Protein AF-A0A9D0VYD6-F1 (afdb_monomer_lite)

Foldseek 3Di:
DDDDDDPPDDDDDDDDPPPPPQDDPPDDPLLVVLLCCLVPNDPVSVVCLVVVAADEDEAAEPVSVVVSCVPVVVSCSSYDYYQHFYADPSRHFDADPVPRHGDGDDPPDD

pLDDT: mean 79.35, std 17.77, range [39.38, 94.44]

Sequence (110 aa):
MKNRHHTLTISLLLITSIAVAQGVHAGTDASSWQMKRLMQPSRNDLQREQQDRVVIYHGLTDKAVATAMSRHFDRIEHMMFTGTVVTDDNGDAALDPETGEEITEDDGCD

Structure (mmCIF, N/CA/C/O backbone):
data_AF-A0A9D0VYD6-F1
#
_entry.id   AF-A0A9D0VYD6-F1
#
loop_
_atom_site.group_PDB
_atom_site.id
_atom_site.type_symbol
_atom_site.label_atom_id
_atom_site.label_alt_id
_atom_site.label_comp_id
_atom_site.label_asym_id
_atom_site.label_entity_id
_atom_site.label_seq_id
_atom_site.pdbx_PDB_ins_code
_atom_site.Cartn_x
_atom_site.Cartn_y
_atom_site.Cartn_z
_atom_site.occupancy
_atom_site.B_iso_or_equiv
_atom_site.auth_seq_id
_atom_site.auth_comp_id
_atom_site.auth_asym_id
_atom_site.auth_atom_id
_atom_site.pdbx_PDB_model_num
ATOM 1 N N . MET A 1 1 ? 75.373 -7.417 19.705 1.00 39.38 1 MET A N 1
ATOM 2 C CA . MET A 1 1 ? 74.838 -7.418 18.327 1.00 39.38 1 M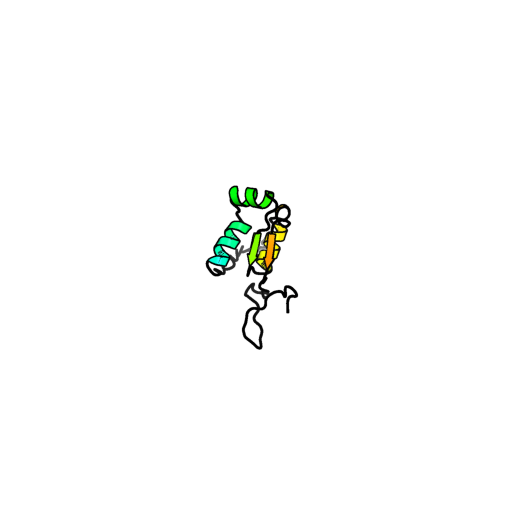ET A CA 1
ATOM 3 C C . MET A 1 1 ? 73.342 -7.168 18.402 1.00 39.38 1 MET A C 1
ATOM 5 O O . MET A 1 1 ? 72.661 -7.788 19.204 1.00 39.38 1 MET A O 1
ATOM 9 N N . LYS A 1 2 ? 72.896 -6.158 17.658 1.00 49.78 2 LYS A N 1
ATOM 10 C CA . LYS A 1 2 ? 71.518 -5.671 17.506 1.00 49.78 2 LYS A CA 1
ATOM 11 C C . LYS A 1 2 ? 70.692 -6.702 16.725 1.00 49.78 2 LYS A C 1
ATOM 13 O O . LYS A 1 2 ? 71.308 -7.372 15.909 1.00 49.78 2 LYS A O 1
ATOM 18 N N . ASN A 1 3 ? 69.380 -6.812 16.992 1.00 44.62 3 ASN A N 1
ATOM 19 C CA . ASN A 1 3 ? 68.270 -7.189 16.076 1.00 44.62 3 ASN A CA 1
ATOM 20 C C . ASN A 1 3 ? 66.972 -7.346 16.910 1.00 44.62 3 ASN A C 1
ATOM 22 O O . ASN A 1 3 ? 66.845 -8.302 17.659 1.00 44.62 3 ASN A O 1
ATOM 26 N N . ARG A 1 4 ? 66.146 -6.303 17.087 1.00 52.38 4 ARG A N 1
ATOM 27 C CA . ARG A 1 4 ? 65.073 -5.757 16.213 1.00 52.38 4 ARG A CA 1
ATOM 28 C C . ARG A 1 4 ? 63.802 -6.633 16.132 1.00 52.38 4 ARG A C 1
ATOM 30 O O . ARG A 1 4 ? 63.774 -7.613 15.410 1.00 52.38 4 ARG A O 1
ATOM 37 N N . HIS 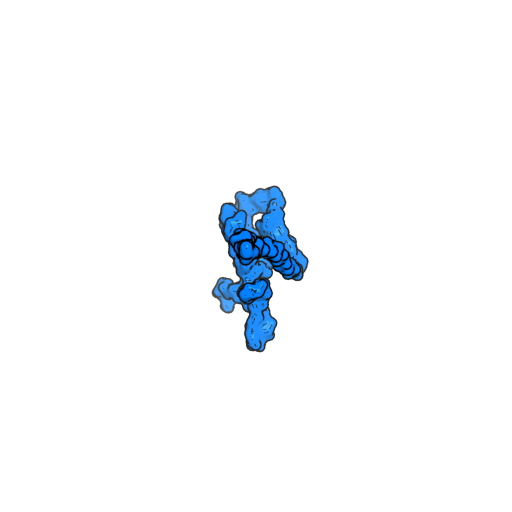A 1 5 ? 62.792 -6.162 16.876 1.00 53.72 5 HIS A N 1
ATOM 38 C CA . HIS A 1 5 ? 61.337 -6.076 16.638 1.00 53.72 5 HIS A CA 1
ATOM 39 C C . HIS A 1 5 ? 60.623 -7.135 15.784 1.00 53.72 5 HIS A C 1
ATOM 41 O O . HIS A 1 5 ? 60.916 -7.236 14.605 1.00 53.72 5 HIS A O 1
ATOM 47 N N . HIS A 1 6 ? 59.529 -7.693 16.322 1.00 49.03 6 HIS A N 1
ATOM 48 C CA . HIS A 1 6 ? 58.213 -7.689 15.663 1.00 49.03 6 HIS A CA 1
ATOM 49 C C . HIS A 1 6 ? 57.091 -7.744 16.712 1.00 49.03 6 HIS A C 1
ATOM 51 O O . HIS A 1 6 ? 56.608 -8.796 17.115 1.00 49.03 6 HIS A O 1
ATOM 57 N N . THR A 1 7 ? 56.696 -6.558 17.171 1.00 48.78 7 THR A N 1
ATOM 58 C CA . THR A 1 7 ? 55.376 -6.291 17.746 1.00 48.78 7 THR A CA 1
ATOM 59 C C . THR A 1 7 ? 54.324 -6.619 16.687 1.00 48.78 7 THR A C 1
ATOM 61 O O . THR A 1 7 ? 54.208 -5.894 15.699 1.00 48.78 7 THR A O 1
ATOM 64 N N . LEU A 1 8 ? 53.605 -7.728 16.864 1.00 46.78 8 LEU A N 1
ATOM 65 C CA . LEU A 1 8 ? 52.502 -8.131 15.997 1.00 46.78 8 LEU A CA 1
ATOM 66 C C . LEU A 1 8 ? 51.310 -7.205 16.285 1.00 46.78 8 LEU A C 1
ATOM 68 O O . LEU A 1 8 ? 50.600 -7.354 17.276 1.00 46.78 8 LEU A O 1
ATOM 72 N N . THR A 1 9 ? 51.163 -6.178 15.458 1.00 52.88 9 THR A N 1
ATOM 73 C CA . THR A 1 9 ? 50.080 -5.194 15.493 1.00 52.88 9 THR A CA 1
ATOM 74 C C . THR A 1 9 ? 48.744 -5.871 15.198 1.00 52.88 9 THR A C 1
ATOM 76 O O . THR A 1 9 ? 48.532 -6.393 14.104 1.00 52.88 9 THR A O 1
ATOM 79 N N . ILE A 1 10 ? 47.860 -5.864 16.194 1.00 56.19 10 ILE A N 1
ATOM 80 C CA . ILE A 1 10 ? 46.470 -6.317 16.115 1.00 56.19 10 ILE A CA 1
ATOM 81 C C . ILE A 1 10 ? 45.723 -5.437 15.107 1.00 56.19 10 ILE A C 1
ATOM 83 O O . ILE A 1 10 ? 45.804 -4.211 15.143 1.00 56.19 10 ILE A O 1
ATOM 87 N N . SER A 1 11 ? 45.053 -6.108 14.175 1.00 52.22 11 SER A N 1
ATOM 88 C CA . SER A 1 11 ? 44.417 -5.542 12.989 1.00 52.22 11 SER A CA 1
ATOM 89 C C . SER A 1 11 ? 43.323 -4.528 13.334 1.00 52.22 11 SER A C 1
ATOM 91 O O . SER A 1 11 ? 42.378 -4.830 14.058 1.00 52.22 11 SER A O 1
ATOM 93 N N . LEU A 1 12 ? 43.457 -3.332 12.762 1.00 50.56 12 LEU A N 1
ATOM 94 C CA . LEU A 1 12 ? 42.447 -2.282 12.696 1.00 50.56 12 LEU A CA 1
ATOM 95 C C . LEU A 1 12 ? 41.384 -2.691 11.662 1.00 50.56 12 LEU A C 1
ATOM 97 O O . LEU A 1 12 ? 41.633 -2.608 10.461 1.00 50.56 12 LEU A O 1
ATOM 101 N N . LEU A 1 13 ? 40.216 -3.148 12.116 1.00 52.91 13 LEU A N 1
ATOM 102 C CA . LEU A 1 13 ? 39.062 -3.422 11.255 1.00 52.91 13 LEU A CA 1
ATOM 103 C C . LEU A 1 13 ? 38.124 -2.208 11.279 1.00 52.91 13 LEU A C 1
ATOM 105 O O . LEU A 1 13 ? 37.390 -1.982 12.239 1.00 52.91 13 LEU A O 1
ATOM 109 N N . LEU A 1 14 ? 38.204 -1.406 10.211 1.00 55.16 14 LEU A N 1
ATOM 110 C CA . LEU A 1 14 ? 37.201 -0.413 9.839 1.00 55.16 14 LEU A CA 1
ATOM 111 C C . LEU A 1 14 ? 35.871 -1.123 9.567 1.00 55.16 14 LEU A C 1
ATOM 113 O O . LEU A 1 14 ? 35.802 -1.965 8.675 1.00 55.16 14 LEU A O 1
ATOM 117 N N . ILE A 1 15 ? 34.806 -0.718 10.257 1.00 62.94 15 ILE A N 1
ATOM 118 C CA . ILE A 1 15 ? 33.440 -0.927 9.774 1.00 62.94 15 ILE A CA 1
ATOM 119 C C . ILE A 1 15 ? 32.778 0.447 9.709 1.00 62.94 15 ILE A C 1
ATOM 121 O O . ILE A 1 15 ? 32.323 1.008 10.702 1.00 62.94 15 ILE A O 1
ATOM 125 N N . THR A 1 16 ? 32.814 1.018 8.511 1.00 54.38 16 THR A N 1
ATOM 126 C CA . THR A 1 16 ? 32.056 2.194 8.090 1.00 54.38 16 THR A CA 1
ATOM 127 C C . THR A 1 16 ? 30.573 1.841 8.006 1.00 54.38 16 THR A C 1
ATOM 129 O O . THR A 1 16 ? 30.162 1.107 7.109 1.00 54.38 16 THR A O 1
ATOM 132 N N . SER A 1 17 ? 29.762 2.385 8.912 1.00 57.84 17 SER A N 1
ATOM 133 C CA . SER A 1 17 ? 28.300 2.345 8.815 1.00 57.84 17 SER A CA 1
ATOM 134 C C . SER A 1 17 ? 27.825 3.363 7.775 1.00 57.84 17 SER A C 1
ATOM 136 O O . SER A 1 17 ? 27.597 4.527 8.100 1.00 57.84 17 SER A O 1
ATOM 138 N N . ILE A 1 18 ? 27.689 2.946 6.515 1.00 63.09 18 ILE A N 1
ATOM 139 C CA . ILE A 1 18 ? 26.939 3.721 5.520 1.00 63.09 18 ILE A CA 1
ATOM 140 C C . ILE A 1 18 ? 25.458 3.439 5.779 1.00 63.09 18 ILE A C 1
ATOM 142 O O . ILE A 1 18 ? 24.933 2.400 5.388 1.00 63.09 18 ILE A O 1
ATOM 146 N N . ALA A 1 19 ? 24.787 4.354 6.476 1.00 59.38 19 ALA A N 1
ATOM 147 C CA . ALA A 1 19 ? 23.334 4.394 6.488 1.00 59.38 19 ALA A CA 1
ATOM 148 C C . ALA A 1 19 ? 22.874 4.907 5.116 1.00 59.38 19 ALA A C 1
ATOM 150 O O . ALA A 1 19 ? 22.929 6.106 4.845 1.00 59.38 19 ALA A O 1
ATOM 151 N N . VAL A 1 20 ? 22.468 3.998 4.231 1.00 60.19 20 VAL A N 1
ATOM 152 C CA . VAL A 1 20 ? 21.740 4.366 3.014 1.00 60.19 20 VAL A CA 1
ATOM 153 C C . VAL A 1 20 ? 20.339 4.798 3.447 1.00 60.19 20 VAL A C 1
ATOM 155 O O . VAL A 1 20 ? 19.504 3.968 3.794 1.00 60.19 20 VAL A O 1
ATOM 158 N N . ALA A 1 21 ? 20.088 6.106 3.460 1.00 55.59 21 ALA A N 1
ATOM 159 C CA . ALA A 1 21 ? 18.732 6.637 3.467 1.00 55.59 21 ALA A CA 1
ATOM 160 C C . ALA A 1 21 ? 18.204 6.536 2.030 1.00 55.59 21 ALA A C 1
ATOM 162 O O . ALA A 1 21 ? 18.595 7.320 1.167 1.00 55.59 21 ALA A O 1
ATOM 163 N N . GLN A 1 22 ? 17.392 5.516 1.757 1.00 58.47 22 GLN A N 1
ATOM 164 C CA . GLN A 1 22 ? 16.746 5.343 0.457 1.00 58.47 22 GLN A CA 1
ATOM 165 C C . GLN A 1 22 ? 15.684 6.432 0.258 1.00 58.47 22 GLN A C 1
ATOM 167 O O . GLN A 1 22 ? 15.010 6.843 1.207 1.00 58.47 22 GLN A O 1
ATOM 172 N N . GLY A 1 23 ? 15.615 6.942 -0.973 1.00 48.50 23 GLY A N 1
ATOM 173 C CA . GLY A 1 23 ? 14.828 8.101 -1.368 1.00 48.50 23 GLY A CA 1
ATOM 174 C C . GLY A 1 23 ? 13.334 7.924 -1.124 1.00 48.50 23 GLY A C 1
ATOM 175 O O . GLY A 1 23 ? 12.746 6.882 -1.395 1.00 48.50 23 GLY A O 1
ATOM 176 N N . VAL A 1 24 ? 12.711 8.982 -0.617 1.00 48.09 24 VAL A N 1
ATOM 177 C CA . VAL A 1 24 ? 11.256 9.116 -0.570 1.00 48.09 24 VAL A CA 1
ATOM 178 C C . VAL A 1 24 ? 10.784 9.419 -1.990 1.00 48.09 24 VAL A C 1
ATOM 180 O O . VAL A 1 24 ? 10.910 10.551 -2.455 1.00 48.09 24 VAL A O 1
ATOM 183 N N . HIS A 1 25 ? 10.251 8.414 -2.684 1.00 51.50 25 HIS A N 1
ATOM 184 C CA . HIS A 1 25 ? 9.451 8.641 -3.884 1.00 51.50 25 HIS A CA 1
ATOM 185 C C . H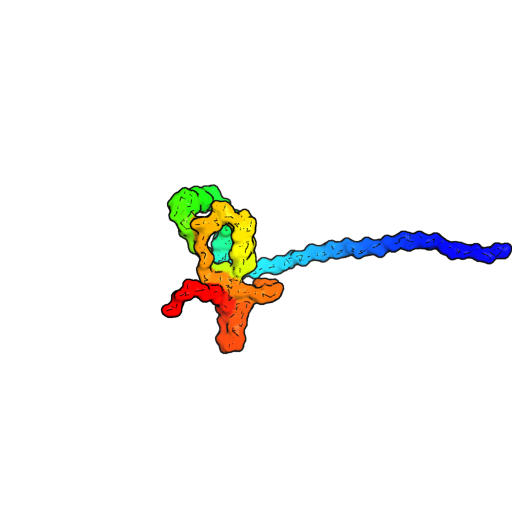IS A 1 25 ? 8.143 9.293 -3.437 1.00 51.50 25 HIS A C 1
ATOM 187 O O . HIS A 1 25 ? 7.267 8.654 -2.853 1.00 51.50 25 HIS A O 1
ATOM 193 N N . ALA A 1 26 ? 8.051 10.608 -3.630 1.00 46.09 26 ALA A N 1
ATOM 194 C CA . ALA A 1 26 ? 6.835 11.368 -3.400 1.00 46.09 26 ALA A CA 1
ATOM 195 C C . ALA A 1 26 ? 5.821 11.007 -4.494 1.00 46.09 26 ALA A C 1
ATOM 197 O O . ALA A 1 26 ? 5.720 11.685 -5.514 1.00 46.09 26 ALA A O 1
ATOM 198 N N . GLY A 1 27 ? 5.097 9.905 -4.288 1.00 45.94 27 GLY A N 1
ATOM 199 C CA . GLY A 1 27 ? 3.885 9.613 -5.042 1.00 45.94 27 GLY A CA 1
ATOM 200 C C . GLY A 1 27 ? 2.890 10.769 -4.906 1.00 45.94 27 GLY A C 1
ATOM 201 O O . GLY A 1 27 ? 2.900 11.487 -3.903 1.00 45.94 27 GLY A O 1
ATOM 202 N N . THR A 1 28 ? 2.056 10.943 -5.931 1.00 53.47 28 THR A N 1
ATOM 203 C CA . THR A 1 28 ? 0.984 11.947 -6.040 1.00 53.47 28 THR A CA 1
ATOM 204 C C . THR A 1 28 ? 0.239 12.175 -4.715 1.00 53.47 28 THR A C 1
ATOM 206 O O . THR A 1 28 ? 0.127 11.274 -3.883 1.00 53.47 28 THR A O 1
ATOM 209 N N . ASP A 1 29 ? -0.306 13.377 -4.491 1.00 57.47 29 ASP A N 1
ATOM 210 C CA . ASP A 1 29 ? -0.938 13.761 -3.213 1.00 57.47 29 ASP A CA 1
ATOM 211 C C . ASP A 1 29 ? -1.957 12.725 -2.691 1.00 57.47 29 ASP A C 1
ATOM 213 O O . ASP A 1 29 ? -2.078 12.531 -1.477 1.00 57.47 29 ASP A O 1
ATOM 217 N N . ALA A 1 30 ? -2.635 12.004 -3.594 1.00 59.56 30 ALA A N 1
ATOM 218 C CA . ALA A 1 30 ? -3.513 10.878 -3.282 1.00 59.56 30 ALA A CA 1
ATOM 219 C C . ALA A 1 30 ? -2.780 9.693 -2.620 1.00 59.56 30 ALA A C 1
ATOM 221 O O . ALA A 1 30 ? -3.210 9.195 -1.579 1.00 59.56 30 ALA A O 1
ATOM 222 N N . SER A 1 31 ? -1.646 9.261 -3.166 1.00 67.06 31 SER A N 1
ATOM 223 C CA . SER A 1 31 ? -0.789 8.240 -2.554 1.00 67.06 31 SER A CA 1
ATOM 224 C C . SER A 1 31 ? -0.225 8.713 -1.211 1.00 67.06 31 SER A C 1
ATOM 226 O O . SER A 1 31 ? -0.113 7.918 -0.278 1.00 67.06 31 SER A O 1
ATOM 228 N N . SER A 1 32 ? 0.043 10.014 -1.051 1.00 79.50 32 SER A N 1
ATOM 229 C CA . SER A 1 32 ? 0.624 10.562 0.183 1.00 79.50 32 SER A CA 1
ATOM 230 C C . SER A 1 32 ? -0.293 10.423 1.413 1.00 79.50 32 SER A C 1
ATOM 232 O O . SER A 1 32 ? 0.149 9.978 2.479 1.00 79.50 32 SER A O 1
ATOM 234 N N . TRP A 1 33 ? -1.590 10.745 1.292 1.00 86.81 33 TRP A N 1
ATOM 235 C CA . TRP A 1 33 ? -2.521 10.641 2.422 1.00 86.81 33 TRP A CA 1
ATOM 236 C C . TRP A 1 33 ? -2.911 9.188 2.696 1.00 86.81 33 TRP A C 1
ATOM 238 O O . TRP A 1 33 ? -3.049 8.809 3.863 1.00 86.81 33 TRP A O 1
ATOM 248 N N . GLN A 1 34 ? -3.045 8.377 1.637 1.00 92.31 34 GLN A N 1
ATOM 249 C CA . GLN A 1 34 ? -3.286 6.940 1.738 1.00 92.31 34 GLN A CA 1
ATOM 250 C C . GLN A 1 34 ? -2.154 6.284 2.531 1.00 92.31 34 GLN A C 1
ATOM 252 O O . GLN A 1 34 ? -2.408 5.612 3.530 1.00 92.31 34 GLN A O 1
ATOM 257 N N . MET A 1 35 ? -0.904 6.582 2.169 1.00 89.75 35 MET A N 1
ATOM 258 C CA . MET A 1 35 ? 0.279 6.073 2.856 1.00 89.75 35 MET A CA 1
ATOM 259 C C . MET A 1 35 ? 0.331 6.516 4.318 1.00 89.75 35 MET A C 1
ATOM 261 O O . MET A 1 35 ? 0.565 5.704 5.214 1.00 89.75 35 MET A O 1
ATOM 265 N N . LYS A 1 36 ? 0.047 7.798 4.585 1.00 91.94 36 LYS A N 1
ATOM 266 C CA . LYS A 1 36 ? -0.015 8.320 5.954 1.00 91.94 36 LYS A CA 1
ATOM 267 C C . LYS A 1 36 ? -1.046 7.568 6.793 1.00 91.94 36 LYS A C 1
ATOM 269 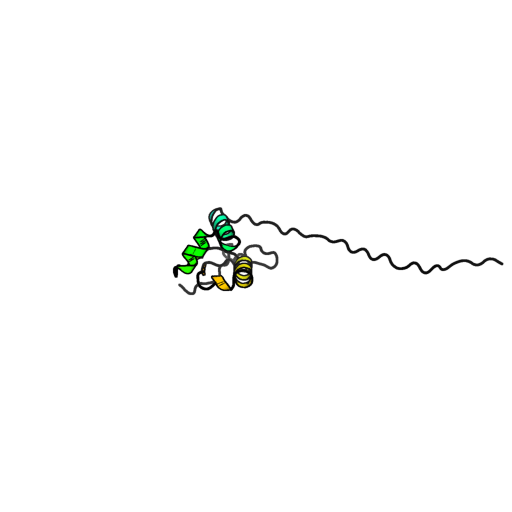O O . LYS A 1 36 ? -0.720 7.154 7.900 1.00 91.94 36 LYS A O 1
ATOM 274 N N . ARG A 1 37 ? -2.266 7.371 6.284 1.00 92.12 37 ARG A N 1
ATOM 275 C CA . ARG A 1 37 ? -3.308 6.611 6.991 1.00 92.12 37 ARG A CA 1
ATOM 276 C C . ARG A 1 37 ? -2.894 5.156 7.200 1.00 92.12 37 ARG A C 1
ATOM 278 O O . ARG A 1 37 ? -3.129 4.615 8.274 1.00 92.12 37 ARG A O 1
ATOM 285 N N . LEU A 1 38 ? -2.333 4.518 6.174 1.00 91.56 38 LEU A N 1
ATOM 286 C CA . LEU A 1 38 ? -1.942 3.112 6.220 1.00 91.56 38 LEU A CA 1
ATOM 287 C C . LEU A 1 38 ? -0.911 2.874 7.326 1.00 91.56 38 LEU A C 1
ATOM 289 O O . LEU A 1 38 ? -1.142 2.035 8.196 1.00 91.56 38 LEU A O 1
ATOM 293 N N . MET A 1 39 ? 0.153 3.684 7.335 1.00 90.56 39 MET A N 1
ATOM 294 C CA . MET A 1 39 ? 1.306 3.531 8.228 1.00 90.56 39 MET A CA 1
ATOM 295 C C . MET A 1 39 ? 1.110 4.162 9.613 1.00 90.56 39 MET A C 1
ATOM 297 O O . MET A 1 39 ? 1.738 3.740 10.584 1.00 90.56 39 MET A O 1
ATOM 301 N N . GLN A 1 40 ? 0.282 5.204 9.716 1.00 92.06 40 GLN A N 1
ATOM 302 C CA . GLN A 1 40 ? 0.021 5.959 10.947 1.00 92.06 40 GLN A CA 1
ATOM 303 C C . GLN A 1 40 ? -1.467 6.350 11.030 1.00 92.06 40 GLN A C 1
ATOM 305 O O . GLN A 1 40 ? -1.812 7.532 10.911 1.00 92.06 40 GLN A O 1
ATOM 310 N N . PRO A 1 41 ? -2.373 5.375 11.223 1.00 92.19 41 PRO A N 1
ATOM 311 C CA . PRO A 1 41 ? -3.801 5.652 11.301 1.00 92.19 41 PRO A CA 1
ATOM 312 C C . PRO A 1 41 ? -4.123 6.522 12.517 1.00 92.19 41 PRO A C 1
ATOM 314 O O . PRO A 1 41 ? -3.546 6.376 13.598 1.00 92.19 41 PRO A O 1
ATOM 317 N N . SER A 1 42 ? -5.094 7.421 12.368 1.00 93.38 42 SER A N 1
ATOM 318 C CA . SER A 1 42 ? -5.668 8.110 13.519 1.00 93.38 42 SER A CA 1
ATOM 319 C C . SER A 1 42 ? -6.597 7.177 14.302 1.00 93.38 42 SER A C 1
ATOM 321 O O . SER A 1 42 ? -7.080 6.168 13.790 1.00 93.38 42 SER A O 1
ATOM 323 N N . ARG A 1 43 ? -6.946 7.556 15.538 1.00 93.56 43 ARG A N 1
ATOM 324 C CA . ARG A 1 43 ? -7.964 6.824 16.316 1.00 93.56 43 ARG A CA 1
ATOM 325 C C . ARG A 1 43 ? -9.312 6.717 15.594 1.00 93.56 43 ARG A C 1
ATOM 327 O O . ARG A 1 43 ? -10.001 5.720 15.754 1.00 93.56 43 ARG A O 1
ATOM 334 N N . ASN A 1 44 ? -9.677 7.728 14.806 1.00 92.31 44 ASN A N 1
ATOM 335 C CA . ASN A 1 44 ? -10.917 7.715 14.029 1.00 92.31 44 ASN A CA 1
ATOM 336 C C . ASN A 1 44 ? -10.828 6.725 12.856 1.00 92.31 44 ASN A C 1
ATOM 338 O O . ASN A 1 44 ? -11.787 6.010 12.595 1.00 92.31 44 ASN A O 1
ATOM 342 N N . ASP A 1 45 ? -9.670 6.633 12.194 1.00 92.44 45 ASP A N 1
ATOM 343 C CA . ASP A 1 45 ? -9.461 5.644 11.129 1.00 92.44 45 ASP A CA 1
ATOM 344 C C . ASP A 1 45 ? -9.616 4.219 11.678 1.00 92.44 45 ASP A C 1
ATOM 346 O O . ASP A 1 45 ? -10.408 3.450 11.143 1.00 92.44 45 ASP A O 1
ATOM 350 N N . LEU A 1 46 ? -8.982 3.922 12.819 1.00 91.94 46 LEU A N 1
ATOM 351 C CA . LEU A 1 46 ? -9.103 2.621 13.491 1.00 91.94 46 LEU A CA 1
ATOM 352 C C . LEU A 1 46 ? -10.543 2.303 13.912 1.00 91.94 46 LEU A C 1
ATOM 354 O O . LEU A 1 46 ? -11.020 1.191 13.716 1.00 91.94 46 LEU A O 1
ATOM 358 N N . GLN A 1 47 ? -11.261 3.281 14.472 1.00 92.12 47 GLN A N 1
ATOM 359 C CA . GLN A 1 47 ? -12.659 3.086 14.859 1.00 92.12 47 GLN A CA 1
ATOM 360 C C . GLN A 1 47 ? -13.547 2.791 13.644 1.00 92.12 47 GLN A C 1
ATOM 362 O O . GLN A 1 47 ? -14.499 2.025 13.750 1.00 92.12 47 GLN A O 1
ATOM 367 N N . ARG A 1 48 ? -13.253 3.403 12.494 1.00 89.38 48 ARG A N 1
ATOM 368 C CA . ARG A 1 48 ? -13.987 3.162 11.251 1.00 89.38 48 ARG A CA 1
ATOM 369 C C . ARG A 1 48 ? -13.690 1.791 10.659 1.00 89.38 48 ARG A C 1
ATOM 371 O O . ARG A 1 48 ? -14.615 1.198 10.122 1.00 89.38 48 ARG A O 1
ATOM 378 N N . GLU A 1 49 ? -12.449 1.318 10.746 1.00 89.75 49 GLU A N 1
ATOM 379 C CA . GLU A 1 49 ? -12.052 -0.036 10.326 1.00 89.75 49 GLU A CA 1
ATOM 380 C C . GLU A 1 49 ? -12.837 -1.097 11.124 1.00 89.75 49 GLU A C 1
ATOM 382 O O . GLU A 1 49 ? -13.485 -1.949 10.529 1.00 89.75 49 GLU A O 1
ATOM 387 N N . GLN A 1 50 ? -12.927 -0.940 12.452 1.00 87.00 50 GLN A N 1
ATOM 388 C CA . GLN A 1 50 ? -13.660 -1.842 13.364 1.00 87.00 50 GLN A CA 1
ATOM 389 C C . GLN A 1 50 ? -15.187 -1.887 13.162 1.00 87.00 50 GLN A C 1
ATOM 391 O O . GLN A 1 50 ? -15.870 -2.689 13.793 1.00 87.00 50 GLN A O 1
ATOM 396 N N . GLN A 1 51 ? -15.747 -1.003 12.337 1.00 89.25 51 GLN A N 1
ATOM 397 C CA . GLN A 1 51 ? -17.177 -0.967 12.009 1.00 89.25 51 GLN A CA 1
ATOM 398 C C . GLN A 1 51 ? -17.482 -1.747 10.719 1.00 89.25 51 GLN A C 1
ATOM 400 O O . GLN A 1 51 ? -18.357 -1.340 9.954 1.00 89.25 51 GLN A O 1
ATOM 405 N N . ASP A 1 52 ? -16.724 -2.816 10.456 1.00 79.44 52 ASP A N 1
ATOM 406 C CA . ASP A 1 52 ? -16.796 -3.651 9.248 1.00 79.44 52 ASP A CA 1
ATOM 407 C C . ASP A 1 52 ? -16.653 -2.853 7.938 1.00 79.44 52 ASP A C 1
ATOM 409 O O . ASP A 1 52 ? -17.226 -3.198 6.901 1.00 79.44 52 ASP A O 1
ATOM 413 N N . ARG A 1 53 ? -15.895 -1.746 7.959 1.00 88.31 53 ARG A N 1
ATOM 414 C CA . ARG A 1 53 ? -15.651 -0.938 6.755 1.00 88.31 53 ARG A CA 1
ATOM 415 C C . ARG A 1 53 ? -14.304 -1.284 6.148 1.00 88.31 53 ARG A C 1
ATOM 417 O O . ARG A 1 53 ? -13.267 -1.017 6.746 1.00 88.31 53 ARG A O 1
ATOM 424 N N . VAL A 1 54 ? -14.337 -1.740 4.901 1.00 90.38 54 VAL A N 1
ATOM 425 C CA . VAL A 1 54 ? -13.134 -1.906 4.084 1.00 90.38 54 VAL A CA 1
ATOM 426 C C . VAL A 1 54 ? -12.664 -0.546 3.561 1.00 90.38 54 VAL A C 1
ATOM 428 O O . VAL A 1 54 ? -13.453 0.249 3.039 1.00 90.38 54 VAL A O 1
ATOM 431 N N . VAL A 1 55 ? -11.371 -0.267 3.706 1.00 91.56 55 VAL A N 1
ATOM 432 C CA . VAL A 1 55 ? -10.696 0.883 3.098 1.00 91.56 55 VAL A CA 1
ATOM 433 C C . VAL A 1 55 ? -9.947 0.411 1.859 1.00 91.56 55 VAL A C 1
ATOM 435 O O . VAL A 1 55 ? -9.119 -0.493 1.940 1.00 91.56 55 VAL A O 1
ATOM 438 N N . ILE A 1 56 ? -10.227 1.044 0.721 1.00 91.12 56 ILE A N 1
ATOM 439 C CA . ILE A 1 56 ? -9.526 0.771 -0.534 1.00 91.12 56 ILE A CA 1
ATOM 440 C C . ILE A 1 56 ? -8.298 1.672 -0.611 1.00 91.12 56 ILE A C 1
ATOM 442 O O . ILE A 1 56 ? -8.405 2.896 -0.507 1.00 91.12 56 ILE A O 1
ATOM 446 N N . TYR A 1 57 ? -7.149 1.039 -0.793 1.00 92.06 57 TYR A N 1
ATOM 447 C CA . TYR A 1 57 ? -5.879 1.655 -1.112 1.00 92.06 57 TYR A CA 1
ATOM 448 C C . TYR A 1 57 ? -5.567 1.359 -2.577 1.00 92.06 57 TYR A C 1
ATOM 450 O O . TYR A 1 57 ? -5.514 0.198 -2.979 1.00 92.06 57 TYR A O 1
ATOM 458 N N . HIS A 1 58 ? -5.389 2.406 -3.375 1.00 91.94 58 HIS A N 1
ATOM 459 C CA . HIS A 1 58 ? -5.154 2.280 -4.811 1.00 91.94 58 HIS A CA 1
ATOM 460 C C . HIS A 1 58 ? -3.783 2.827 -5.208 1.00 91.94 58 HIS A C 1
ATOM 462 O O . HIS A 1 58 ? -3.368 3.864 -4.675 1.00 91.94 58 HIS A O 1
ATOM 468 N N . GLY A 1 59 ? -3.110 2.153 -6.147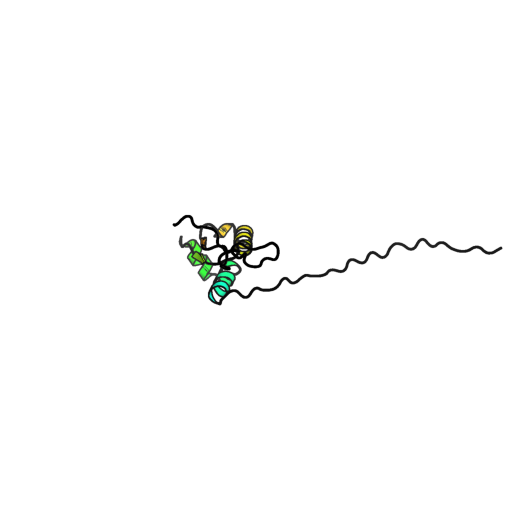 1.00 91.44 59 GLY A N 1
ATOM 469 C CA . GLY A 1 59 ? -1.847 2.622 -6.725 1.00 91.44 59 GLY A CA 1
ATOM 470 C C . GLY A 1 59 ? -0.675 2.586 -5.743 1.00 91.44 59 GLY A C 1
ATOM 471 O O . GLY A 1 59 ? 0.223 3.425 -5.809 1.00 91.44 59 GLY A O 1
ATOM 472 N N . LEU A 1 60 ? -0.715 1.686 -4.756 1.00 92.06 60 LEU A N 1
ATOM 473 C CA . LEU A 1 60 ? 0.422 1.470 -3.862 1.00 92.06 60 LEU A CA 1
ATOM 474 C C . LEU A 1 60 ? 1.421 0.528 -4.522 1.00 92.06 60 LEU A C 1
ATOM 476 O O . LEU A 1 60 ? 1.020 -0.394 -5.221 1.00 92.06 60 LEU A O 1
ATOM 480 N N . THR A 1 61 ? 2.710 0.716 -4.252 1.00 93.50 61 THR A N 1
ATOM 481 C CA . THR A 1 61 ? 3.722 -0.240 -4.706 1.00 93.50 61 THR A CA 1
ATOM 482 C C . THR A 1 61 ? 3.601 -1.567 -3.964 1.00 93.50 61 THR A C 1
ATOM 484 O O . THR A 1 61 ? 3.253 -1.596 -2.779 1.00 93.50 61 THR A O 1
ATOM 487 N N . ASP A 1 62 ? 3.966 -2.658 -4.624 1.00 93.88 62 ASP A N 1
ATOM 488 C CA . ASP A 1 62 ? 4.113 -3.994 -4.034 1.00 93.88 62 ASP A CA 1
ATOM 489 C C . ASP A 1 62 ? 4.924 -3.987 -2.716 1.00 93.88 62 ASP A C 1
ATOM 491 O O . ASP A 1 62 ? 4.518 -4.579 -1.712 1.00 93.88 62 ASP A O 1
ATOM 495 N N . LYS A 1 63 ? 6.016 -3.216 -2.646 1.00 92.50 63 LYS A N 1
ATOM 496 C CA . LYS A 1 63 ? 6.846 -3.023 -1.446 1.00 92.50 63 LYS A CA 1
ATOM 497 C C . LYS A 1 63 ? 6.069 -2.344 -0.317 1.00 92.50 63 LYS A C 1
ATOM 499 O O . LYS A 1 63 ? 6.219 -2.714 0.855 1.00 92.50 63 LYS A O 1
ATOM 504 N N . ALA A 1 64 ? 5.227 -1.361 -0.636 1.00 91.31 64 ALA A N 1
ATOM 505 C CA . ALA A 1 64 ? 4.373 -0.706 0.349 1.00 91.31 64 ALA A CA 1
ATOM 506 C C . ALA A 1 64 ? 3.260 -1.637 0.852 1.00 91.31 64 ALA A C 1
ATOM 508 O O . ALA A 1 64 ? 3.010 -1.676 2.060 1.00 91.31 64 ALA A O 1
ATOM 509 N N . VAL A 1 65 ? 2.649 -2.423 -0.041 1.00 92.38 65 VAL A N 1
ATOM 510 C CA . VAL A 1 65 ? 1.660 -3.452 0.315 1.00 92.38 65 VAL A CA 1
ATOM 511 C C . VAL A 1 65 ? 2.290 -4.495 1.239 1.00 92.38 65 VAL A C 1
ATOM 513 O O . VAL A 1 65 ? 1.790 -4.713 2.341 1.00 92.38 65 VAL A O 1
ATOM 516 N N . ALA A 1 66 ? 3.449 -5.056 0.886 1.00 92.81 66 ALA A N 1
ATOM 517 C CA . ALA A 1 66 ? 4.170 -6.022 1.721 1.00 92.81 66 ALA A CA 1
ATOM 518 C C . ALA A 1 66 ? 4.544 -5.446 3.103 1.00 92.81 66 ALA A C 1
ATOM 520 O O . ALA A 1 66 ? 4.441 -6.110 4.143 1.00 92.81 66 ALA A O 1
ATOM 521 N N . THR A 1 67 ? 4.932 -4.169 3.144 1.00 91.81 67 THR A N 1
ATOM 522 C CA . THR A 1 67 ? 5.192 -3.457 4.402 1.00 91.81 67 THR A CA 1
ATOM 523 C C . THR A 1 67 ? 3.923 -3.338 5.249 1.00 91.81 67 THR A C 1
ATOM 525 O O . THR A 1 67 ? 3.971 -3.560 6.459 1.00 91.81 67 THR A O 1
ATOM 528 N N . ALA A 1 68 ? 2.777 -3.034 4.640 1.00 91.44 68 ALA A N 1
ATOM 529 C CA . ALA A 1 68 ? 1.503 -2.991 5.346 1.00 91.44 68 ALA A CA 1
ATOM 530 C C . ALA A 1 68 ? 1.079 -4.373 5.861 1.00 91.44 68 ALA A C 1
ATOM 532 O O . ALA A 1 68 ? 0.706 -4.485 7.027 1.00 91.44 68 ALA A O 1
ATOM 533 N N . MET A 1 69 ? 1.225 -5.427 5.050 1.00 91.50 69 MET A N 1
ATOM 534 C CA . MET A 1 69 ? 0.927 -6.807 5.452 1.00 91.50 69 MET A CA 1
ATOM 535 C C . MET A 1 69 ? 1.747 -7.252 6.666 1.00 91.50 69 MET A C 1
ATOM 537 O O . MET A 1 69 ? 1.216 -7.886 7.575 1.00 91.50 69 MET A O 1
ATOM 541 N N . SER A 1 70 ? 3.030 -6.889 6.713 1.00 92.75 70 SER A N 1
ATOM 542 C CA . SER A 1 70 ? 3.911 -7.256 7.829 1.00 92.75 70 SER A CA 1
ATOM 543 C C . SER A 1 70 ? 3.687 -6.414 9.089 1.00 92.75 70 SER A C 1
ATOM 545 O O . SER A 1 70 ? 3.760 -6.938 10.198 1.00 92.75 70 SER A O 1
ATOM 547 N N . ARG A 1 71 ? 3.425 -5.107 8.950 1.00 91.44 71 ARG A N 1
ATOM 548 C CA . ARG A 1 71 ? 3.315 -4.176 10.091 1.00 91.44 71 ARG A CA 1
ATOM 549 C C . ARG A 1 71 ? 1.910 -4.040 10.661 1.00 91.44 71 ARG A C 1
ATOM 551 O O . ARG A 1 71 ? 1.760 -3.633 11.813 1.00 91.44 71 ARG A O 1
ATOM 558 N N . HIS A 1 72 ? 0.894 -4.324 9.859 1.00 90.25 72 HIS A N 1
ATOM 559 C CA . HIS A 1 72 ? -0.510 -4.099 10.186 1.00 90.25 72 HIS A CA 1
ATOM 560 C C . HIS A 1 72 ? -1.342 -5.361 9.959 1.00 90.25 72 HIS A C 1
ATOM 562 O O . HIS A 1 72 ? -2.480 -5.273 9.508 1.00 90.25 72 HIS A O 1
ATOM 568 N N . PHE A 1 73 ? -0.775 -6.522 10.300 1.00 88.81 73 PHE A N 1
ATOM 569 C CA . PHE A 1 73 ? -1.412 -7.828 10.132 1.00 88.81 73 PHE A CA 1
ATOM 570 C C . PHE A 1 73 ? -2.845 -7.862 10.692 1.00 88.81 73 PHE A C 1
ATOM 572 O O . PHE A 1 73 ? -3.771 -8.217 9.972 1.00 88.81 73 PHE A O 1
ATOM 579 N N . ASP A 1 74 ? -3.049 -7.361 11.915 1.00 90.00 74 ASP A N 1
ATOM 580 C CA . ASP A 1 74 ? -4.362 -7.334 12.585 1.00 90.00 74 ASP A CA 1
ATOM 581 C C . ASP A 1 74 ? -5.390 -6.391 11.934 1.00 90.00 74 ASP A C 1
ATOM 583 O O . ASP A 1 74 ? -6.543 -6.357 12.343 1.00 90.00 74 ASP A O 1
ATOM 587 N N . ARG A 1 75 ? -4.981 -5.570 10.961 1.00 92.25 75 ARG A N 1
ATOM 588 C CA . ARG A 1 75 ? -5.860 -4.614 10.268 1.00 92.25 75 ARG A CA 1
ATOM 589 C C . ARG A 1 75 ? -6.128 -5.005 8.820 1.00 92.25 75 ARG A C 1
ATOM 591 O O . ARG A 1 75 ? -6.956 -4.366 8.175 1.00 92.25 75 ARG A O 1
ATOM 598 N N . ILE A 1 76 ? -5.424 -6.011 8.295 1.00 90.31 76 ILE A N 1
ATOM 599 C CA . ILE A 1 76 ? -5.431 -6.327 6.863 1.00 90.31 76 ILE A CA 1
ATOM 600 C C . ILE A 1 76 ? -6.822 -6.747 6.371 1.00 90.31 76 ILE A C 1
ATOM 602 O O . ILE A 1 76 ? -7.173 -6.474 5.231 1.00 90.31 76 ILE A O 1
ATOM 606 N N . GLU A 1 77 ? -7.643 -7.336 7.246 1.00 90.31 77 GLU A N 1
ATOM 607 C CA . GLU A 1 77 ? -9.018 -7.753 6.938 1.00 90.31 77 GLU A CA 1
ATOM 608 C C . GLU A 1 77 ? -9.958 -6.584 6.606 1.00 90.31 77 GLU A C 1
ATOM 610 O O . GLU A 1 77 ? -10.986 -6.767 5.957 1.00 90.31 77 GLU A O 1
ATOM 615 N N . HIS A 1 78 ? -9.590 -5.365 7.004 1.00 93.62 78 HIS A N 1
ATOM 616 C CA . HIS A 1 78 ? -10.332 -4.142 6.708 1.00 93.62 78 HIS A CA 1
ATOM 617 C C . HIS A 1 78 ? -9.687 -3.327 5.578 1.00 93.62 78 HIS A C 1
ATOM 619 O O . HIS A 1 78 ? -10.029 -2.159 5.376 1.00 93.62 78 HIS A O 1
ATOM 625 N N . MET A 1 79 ? -8.744 -3.911 4.837 1.00 92.56 79 MET A N 1
ATOM 626 C CA . MET A 1 79 ? -8.008 -3.247 3.765 1.00 92.56 79 MET A CA 1
ATOM 627 C C . MET A 1 79 ? -8.173 -4.000 2.451 1.00 92.56 79 MET A C 1
ATOM 629 O O . MET A 1 79 ? -8.119 -5.224 2.404 1.00 92.56 79 MET A O 1
ATOM 633 N N . MET A 1 80 ? -8.329 -3.248 1.369 1.00 92.12 80 MET A N 1
ATOM 634 C CA . MET A 1 80 ? -8.271 -3.771 0.010 1.00 92.12 80 MET A CA 1
ATOM 635 C C . MET A 1 80 ? -7.227 -2.980 -0.767 1.00 92.12 80 MET A C 1
ATOM 637 O O . MET A 1 80 ? -7.281 -1.751 -0.788 1.00 92.12 80 MET A O 1
ATOM 641 N N . PHE A 1 81 ? -6.283 -3.680 -1.386 1.00 92.50 81 PHE A N 1
ATOM 642 C CA . PHE A 1 81 ? -5.266 -3.090 -2.253 1.00 92.50 81 PHE A CA 1
ATOM 643 C C . PHE A 1 81 ? -5.671 -3.336 -3.704 1.00 92.50 81 PHE A C 1
ATOM 645 O O . PHE A 1 81 ? -6.059 -4.447 -4.047 1.00 92.50 81 PHE A O 1
ATOM 652 N N . THR A 1 82 ? -5.649 -2.290 -4.523 1.00 91.69 82 THR A N 1
ATOM 653 C CA . THR A 1 82 ? -6.051 -2.341 -5.939 1.00 91.69 82 THR A CA 1
ATOM 654 C C . THR A 1 82 ? -5.038 -1.591 -6.789 1.00 91.69 82 THR A C 1
ATOM 656 O O . THR A 1 82 ? -4.446 -0.619 -6.307 1.00 91.69 82 THR A O 1
ATOM 659 N N . GLY A 1 83 ? -4.851 -2.016 -8.041 1.00 91.44 83 GLY A N 1
ATOM 660 C CA . GLY A 1 83 ? -3.858 -1.420 -8.938 1.00 91.44 83 GLY A CA 1
ATOM 661 C C . GLY A 1 83 ? -2.473 -1.364 -8.294 1.00 91.44 83 GLY A C 1
ATOM 662 O O . GLY A 1 83 ? -1.844 -0.307 -8.285 1.00 91.44 83 GLY A O 1
ATOM 663 N N . THR A 1 84 ? -2.052 -2.452 -7.639 1.00 93.06 84 THR A N 1
ATOM 664 C CA . THR A 1 84 ? -0.740 -2.518 -6.988 1.00 93.06 84 THR A CA 1
ATOM 665 C C . THR A 1 84 ? 0.334 -2.318 -8.049 1.00 93.06 84 THR A C 1
ATOM 667 O O . THR A 1 84 ? 0.379 -3.070 -9.014 1.00 93.06 84 THR A O 1
ATOM 670 N N . VAL A 1 85 ? 1.200 -1.324 -7.886 1.00 94.19 85 VAL A N 1
ATOM 671 C CA . VAL A 1 85 ? 2.284 -1.046 -8.835 1.00 94.19 85 VAL A CA 1
ATOM 672 C C . VAL A 1 85 ? 3.438 -2.007 -8.566 1.00 94.19 85 VAL A C 1
ATOM 674 O O . VAL A 1 85 ? 3.966 -2.048 -7.450 1.00 94.19 85 VAL A O 1
ATOM 677 N N . VAL A 1 86 ? 3.838 -2.769 -9.581 1.00 94.25 86 VAL A N 1
ATOM 678 C CA . VAL A 1 86 ? 4.996 -3.669 -9.506 1.00 94.25 86 VAL A CA 1
ATOM 679 C C . VAL A 1 86 ? 6.268 -2.828 -9.491 1.00 94.25 86 VAL A C 1
ATOM 681 O O . VAL A 1 86 ? 6.382 -1.873 -10.260 1.00 94.25 86 VAL A O 1
ATOM 684 N N . THR A 1 87 ? 7.232 -3.161 -8.630 1.00 94.44 87 THR A N 1
ATOM 685 C CA . THR A 1 87 ? 8.519 -2.451 -8.588 1.00 94.44 87 THR A CA 1
ATOM 686 C C . THR A 1 87 ? 9.694 -3.305 -9.041 1.00 94.44 87 THR A C 1
ATOM 688 O O . THR A 1 87 ? 9.688 -4.530 -8.935 1.00 94.44 87 THR A O 1
ATOM 691 N N . ASP A 1 88 ? 10.727 -2.642 -9.557 1.00 92.62 88 ASP A N 1
ATOM 692 C CA . ASP A 1 88 ? 11.994 -3.269 -9.916 1.00 92.62 88 ASP A CA 1
ATOM 693 C C . ASP A 1 88 ? 12.897 -3.516 -8.684 1.00 92.62 88 ASP A C 1
ATOM 695 O O . ASP A 1 88 ? 12.559 -3.226 -7.523 1.00 92.62 88 ASP A O 1
ATOM 699 N N . ASP A 1 89 ? 14.103 -4.034 -8.931 1.00 90.25 89 ASP A N 1
ATOM 700 C CA . ASP A 1 89 ? 15.102 -4.283 -7.886 1.00 90.2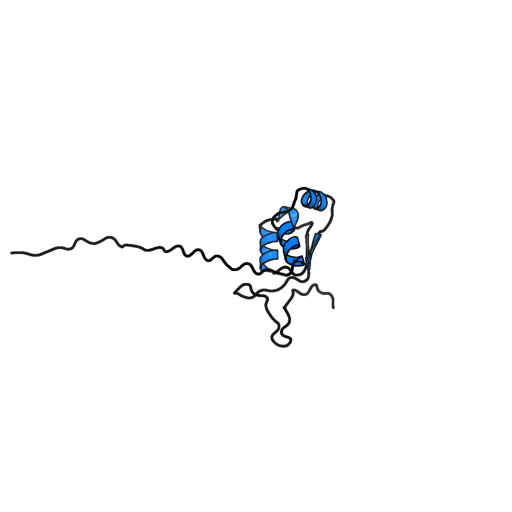5 89 ASP A CA 1
ATOM 701 C C . ASP A 1 89 ? 15.511 -2.999 -7.135 1.00 90.25 89 ASP A C 1
ATOM 703 O O . ASP A 1 89 ? 15.836 -3.051 -5.944 1.00 90.25 89 ASP A O 1
ATOM 707 N N . ASN A 1 90 ? 15.435 -1.836 -7.787 1.00 89.62 90 ASN A N 1
ATOM 708 C CA . ASN A 1 90 ? 15.744 -0.534 -7.195 1.00 89.62 90 ASN A CA 1
ATOM 709 C C . ASN A 1 90 ? 14.574 0.024 -6.365 1.00 89.62 90 ASN A C 1
ATOM 711 O O . ASN A 1 90 ? 14.795 0.816 -5.448 1.00 89.62 90 ASN A O 1
ATOM 715 N N . GLY A 1 91 ? 13.347 -0.456 -6.600 1.00 84.50 91 GLY A N 1
ATOM 716 C CA . GLY A 1 91 ? 12.118 0.050 -5.982 1.00 84.50 91 GLY A CA 1
ATOM 717 C C . GLY A 1 91 ? 11.403 1.119 -6.781 1.00 84.50 91 GLY A C 1
ATOM 718 O O . GLY A 1 91 ? 10.465 1.715 -6.252 1.00 84.50 91 GLY A O 1
ATOM 719 N N . ASP A 1 92 ? 11.813 1.315 -8.027 1.00 91.44 92 ASP A N 1
ATOM 720 C CA . ASP A 1 92 ? 11.111 2.144 -8.989 1.00 91.44 92 ASP A CA 1
ATOM 721 C C . ASP A 1 92 ? 9.960 1.352 -9.618 1.00 91.44 92 ASP A C 1
ATOM 723 O O . ASP A 1 92 ? 9.995 0.121 -9.659 1.00 91.44 92 ASP A O 1
ATOM 727 N N . ALA A 1 93 ? 8.925 2.049 -10.093 1.00 93.44 93 ALA A N 1
ATOM 728 C CA . ALA A 1 93 ? 7.827 1.407 -10.807 1.00 93.44 93 ALA A CA 1
ATOM 729 C C . ALA A 1 93 ? 8.370 0.684 -12.048 1.00 93.44 93 ALA A C 1
ATOM 731 O O . ALA A 1 93 ? 9.071 1.280 -12.870 1.00 93.44 93 ALA A O 1
ATOM 732 N N . ALA A 1 94 ? 8.051 -0.601 -12.176 1.00 94.00 94 ALA A N 1
ATOM 733 C CA . ALA A 1 94 ? 8.365 -1.361 -13.370 1.00 94.00 94 ALA A CA 1
ATOM 734 C C . ALA A 1 94 ? 7.512 -0.832 -14.529 1.00 94.00 94 ALA A C 1
ATOM 736 O O . ALA A 1 94 ? 6.314 -0.597 -14.367 1.00 94.00 94 ALA A O 1
ATOM 737 N N . LEU A 1 95 ? 8.136 -0.640 -15.690 1.00 94.19 95 LEU A N 1
ATOM 738 C CA . LEU A 1 95 ? 7.472 -0.134 -16.888 1.00 94.19 95 LEU A CA 1
ATOM 739 C C . LEU A 1 95 ? 7.359 -1.235 -17.938 1.00 94.19 95 LEU A C 1
ATOM 741 O O . LEU A 1 95 ? 8.303 -2.002 -18.147 1.00 94.19 95 LEU A O 1
ATOM 745 N N . ASP A 1 96 ? 6.224 -1.275 -18.623 1.00 92.44 96 ASP A N 1
ATOM 746 C CA . ASP A 1 96 ? 6.031 -2.102 -19.803 1.00 92.44 96 ASP A CA 1
ATOM 747 C C . ASP A 1 96 ? 6.981 -1.620 -20.923 1.00 92.44 96 ASP A C 1
ATOM 749 O O . ASP A 1 96 ? 7.016 -0.425 -21.236 1.00 92.44 96 ASP A O 1
ATOM 753 N N . PRO A 1 97 ? 7.795 -2.504 -21.527 1.00 91.69 97 PRO A N 1
ATOM 754 C CA . PRO A 1 97 ? 8.783 -2.101 -22.526 1.00 91.69 97 PRO A CA 1
ATOM 755 C C . PRO A 1 97 ? 8.173 -1.697 -23.877 1.00 91.69 97 PRO A C 1
ATOM 757 O O . PRO A 1 97 ? 8.856 -1.055 -24.678 1.00 91.69 97 PRO A O 1
ATOM 760 N N . GLU A 1 98 ? 6.932 -2.088 -24.158 1.00 93.69 98 GLU A N 1
ATOM 761 C CA . GLU A 1 98 ? 6.211 -1.792 -25.395 1.00 93.69 98 GLU A CA 1
ATOM 762 C C . GLU A 1 98 ? 5.423 -0.481 -25.285 1.00 93.69 98 GLU A C 1
ATOM 764 O O . GLU A 1 98 ? 5.443 0.322 -26.222 1.00 93.69 98 GLU A O 1
ATOM 769 N N . THR A 1 99 ? 4.757 -0.238 -24.152 1.00 93.25 99 THR A N 1
ATOM 770 C CA . THR A 1 99 ? 3.897 0.945 -23.955 1.00 93.25 99 THR A CA 1
ATOM 771 C C . THR A 1 99 ? 4.567 2.064 -23.157 1.00 93.25 99 THR A C 1
ATOM 773 O O . THR A 1 99 ? 4.227 3.235 -23.335 1.00 93.25 99 THR A O 1
ATOM 776 N N . GLY A 1 100 ? 5.544 1.735 -22.306 1.00 92.62 100 GLY A N 1
ATOM 777 C CA . GLY A 1 100 ? 6.149 2.656 -21.343 1.00 92.62 100 GLY A CA 1
ATOM 778 C C . GLY A 1 100 ? 5.258 2.972 -20.136 1.00 92.62 100 GLY A C 1
ATOM 779 O O . GLY A 1 100 ? 5.584 3.882 -19.374 1.00 92.62 100 GLY A O 1
ATOM 780 N N . GLU A 1 101 ? 4.137 2.267 -19.976 1.00 91.44 101 GLU A N 1
ATOM 781 C CA . GLU A 1 101 ? 3.199 2.441 -18.864 1.00 91.44 101 GLU A CA 1
ATOM 782 C C . GLU A 1 101 ? 3.644 1.654 -17.622 1.00 91.44 101 GLU A C 1
ATOM 784 O O . GLU A 1 101 ? 4.395 0.686 -17.723 1.00 91.44 101 GLU A O 1
ATOM 789 N N . GLU A 1 102 ? 3.191 2.075 -16.438 1.00 92.81 102 GLU A N 1
ATOM 790 C CA . GLU A 1 102 ? 3.462 1.353 -15.190 1.00 92.81 102 GLU A CA 1
ATOM 791 C C . GLU A 1 102 ? 2.770 -0.012 -15.193 1.00 92.81 102 GLU A C 1
ATOM 793 O O . GLU A 1 102 ? 1.570 -0.124 -15.452 1.00 92.81 102 GLU A O 1
ATOM 798 N N . ILE A 1 103 ? 3.526 -1.050 -14.847 1.00 92.69 103 ILE A N 1
ATOM 799 C CA . ILE A 1 103 ? 2.988 -2.394 -14.672 1.00 92.69 103 ILE A CA 1
ATOM 800 C C . ILE A 1 103 ? 2.256 -2.440 -13.331 1.00 92.69 103 ILE A C 1
ATOM 802 O O . ILE A 1 103 ? 2.839 -2.179 -12.273 1.00 92.69 103 ILE A O 1
ATOM 806 N N . THR A 1 104 ? 0.980 -2.813 -13.373 1.00 93.50 104 THR A N 1
ATOM 807 C CA . THR A 1 104 ? 0.160 -3.040 -12.179 1.00 93.50 104 THR A CA 1
ATOM 808 C C . THR A 1 104 ? -0.247 -4.507 -12.076 1.00 93.50 104 THR A C 1
ATOM 810 O O . THR A 1 104 ? -0.336 -5.204 -13.085 1.00 93.50 104 THR A O 1
ATOM 813 N N . GLU A 1 105 ? -0.436 -5.004 -10.853 1.00 87.62 105 GLU A N 1
ATOM 814 C CA . GLU A 1 105 ? -0.997 -6.334 -10.623 1.00 87.62 105 GLU A CA 1
ATOM 815 C C . GLU A 1 105 ? -2.427 -6.387 -11.177 1.00 87.62 105 GLU A C 1
ATOM 817 O O . GLU A 1 105 ? -3.271 -5.569 -10.805 1.00 87.62 105 GLU A O 1
ATOM 822 N N . ASP A 1 106 ? -2.669 -7.357 -12.059 1.00 75.00 106 ASP A N 1
ATOM 823 C CA . ASP A 1 106 ? -3.970 -7.637 -12.665 1.00 75.00 106 ASP A CA 1
ATOM 824 C C . ASP A 1 106 ? -4.976 -8.083 -11.588 1.00 75.00 106 ASP A C 1
ATOM 826 O O . ASP A 1 106 ? -4.746 -9.057 -10.863 1.00 75.00 106 ASP A O 1
ATOM 830 N N . ASP A 1 107 ? -6.090 -7.357 -11.469 1.00 66.88 107 ASP A N 1
ATOM 831 C CA . ASP A 1 107 ? -7.187 -7.681 -10.554 1.00 66.88 107 ASP A CA 1
ATOM 832 C C . ASP A 1 107 ? -8.204 -8.673 -11.156 1.00 66.88 107 ASP A C 1
ATOM 834 O O . ASP A 1 107 ? -9.208 -9.012 -10.517 1.00 66.88 107 ASP A O 1
ATOM 838 N N . GLY A 1 108 ? -7.909 -9.207 -12.346 1.00 63.38 108 GLY A N 1
ATOM 839 C CA . GLY A 1 108 ? -8.643 -10.268 -13.025 1.00 63.38 108 GLY A CA 1
ATOM 840 C C . GLY A 1 108 ? -9.944 -9.803 -13.678 1.00 63.38 108 GLY A C 1
ATOM 841 O O . GLY A 1 108 ? -10.838 -10.628 -13.894 1.00 63.38 108 GLY A O 1
ATOM 842 N N . CYS A 1 109 ? -10.086 -8.503 -13.945 1.00 58.41 109 CYS A N 1
ATOM 843 C CA . CYS A 1 109 ? -11.258 -7.910 -14.584 1.00 58.41 109 CYS A CA 1
ATOM 844 C C . CYS A 1 109 ? -10.907 -7.328 -15.967 1.00 58.41 109 CYS A C 1
ATOM 846 O O . CYS A 1 109 ? -10.635 -6.135 -16.079 1.00 58.41 109 CYS A O 1
ATOM 848 N N . ASP A 1 110 ? -10.995 -8.168 -17.006 1.00 53.28 110 ASP A N 1
ATOM 849 C CA . ASP A 1 110 ? -10.936 -7.779 -18.430 1.00 53.28 110 ASP A CA 1
ATOM 850 C C . ASP A 1 110 ? -12.324 -7.466 -19.028 1.00 53.28 110 ASP A C 1
ATOM 852 O O . ASP A 1 110 ? -13.273 -8.266 -18.814 1.00 53.28 110 ASP A O 1
#

Radius of gyration: 24.09 Å; chains: 1; bounding box: 92×24×44 Å

Secondary structure (DSSP, 8-state):
----------------------------HHHHHHHHHHHS--HHHHHHHTTTPPEEEES-BHHHHHHHHHH-GGGGGGEEEESPBPB-TTSSBPB-TTT-PBPB---S--